Protein AF-A0A841QI76-F1 (afdb_monomer_lite)

Secondary structure (DSSP, 8-state):
---PPP-----------HHHHHHHTTTT--TTS-HHHHHHHHHHHHHHHHHHHHHHHHT-TT-S-HHHHHHHHHHHHHHHHHHHHHHHHHHHHHHS---

pLDDT: mean 84.71, std 18.61, range [39.16, 97.94]

Sequence (99 aa):
MEAHPPCPDHRHVAQVDAYTHAARRGLFSTDMLPSATAQELARYEQAILHLRAASHSLQWPFYTNTTFAADQHRYCEESIGEIVQTVRDLLERQQQPLG

Structure (mmCIF, N/CA/C/O backbone):
data_AF-A0A841QI76-F1
#
_entry.id   AF-A0A841QI76-F1
#
loop_
_atom_site.group_PDB
_atom_site.id
_atom_site.type_symbol
_atom_site.label_atom_id
_atom_site.label_alt_id
_atom_site.label_comp_id
_atom_site.label_asym_id
_atom_site.label_entity_id
_atom_site.label_seq_id
_atom_site.pdbx_PDB_ins_code
_atom_site.Cartn_x
_atom_site.Cartn_y
_atom_site.Cartn_z
_atom_site.occupancy
_atom_site.B_iso_or_equiv
_atom_site.auth_seq_id
_atom_site.auth_comp_id
_atom_site.auth_asym_id
_atom_site.auth_atom_id
_atom_site.pdbx_PDB_model_num
ATOM 1 N N . MET A 1 1 ? 22.839 -27.645 -32.923 1.00 39.28 1 MET A N 1
ATOM 2 C CA . MET A 1 1 ? 21.861 -27.713 -31.818 1.00 39.28 1 MET A CA 1
ATOM 3 C C . MET A 1 1 ? 22.536 -27.088 -30.617 1.00 39.28 1 MET A C 1
ATOM 5 O O . MET A 1 1 ? 23.342 -27.751 -29.982 1.00 39.28 1 MET A O 1
ATOM 9 N N . GLU A 1 2 ? 22.317 -25.796 -30.396 1.00 40.44 2 GLU A N 1
ATOM 10 C CA . GLU A 1 2 ? 22.864 -25.106 -29.227 1.00 40.44 2 GLU A CA 1
ATOM 11 C C . GLU A 1 2 ? 21.849 -25.211 -28.091 1.00 40.44 2 GLU A C 1
ATOM 13 O O . GLU A 1 2 ? 20.663 -24.932 -28.272 1.00 40.44 2 GLU A O 1
ATOM 18 N N . ALA A 1 3 ? 22.304 -25.723 -26.950 1.00 48.44 3 ALA A N 1
ATOM 19 C CA . ALA A 1 3 ? 21.487 -25.888 -25.762 1.00 48.44 3 ALA A CA 1
ATOM 20 C C . ALA A 1 3 ? 21.216 -24.507 -25.157 1.00 48.44 3 ALA A C 1
ATOM 22 O O . ALA A 1 3 ? 22.132 -23.841 -24.676 1.00 48.44 3 ALA A O 1
ATOM 23 N N . HIS A 1 4 ? 19.955 -24.076 -25.195 1.00 48.44 4 HIS A N 1
ATOM 24 C CA . HIS A 1 4 ? 19.508 -22.897 -24.466 1.00 48.44 4 HIS A CA 1
ATOM 25 C C . HIS A 1 4 ? 19.789 -23.086 -22.966 1.00 48.44 4 HIS A C 1
ATOM 27 O O . HIS A 1 4 ? 19.470 -24.153 -22.428 1.00 48.44 4 HIS A O 1
ATOM 33 N N . PRO A 1 5 ? 20.362 -22.087 -22.269 1.00 58.53 5 PRO A N 1
ATOM 34 C CA . PRO A 1 5 ? 20.455 -22.148 -20.821 1.00 58.53 5 PRO A CA 1
ATOM 35 C C . PRO A 1 5 ? 19.036 -22.171 -20.230 1.00 58.53 5 PRO A C 1
ATOM 37 O O . PRO A 1 5 ? 18.124 -21.565 -20.805 1.00 58.53 5 PRO A O 1
ATOM 40 N N . PRO A 1 6 ? 18.817 -22.874 -19.106 1.00 54.03 6 PRO A N 1
ATOM 41 C CA . PRO A 1 6 ? 17.515 -22.890 -18.459 1.00 54.03 6 PRO A CA 1
ATOM 42 C C . PRO A 1 6 ? 17.122 -21.453 -18.104 1.00 54.03 6 PRO A C 1
ATOM 44 O O . PRO A 1 6 ? 17.896 -20.740 -17.463 1.00 54.03 6 PRO A O 1
ATOM 47 N N . CYS A 1 7 ? 15.927 -21.034 -18.540 1.00 44.16 7 CYS A N 1
ATOM 48 C CA . CYS A 1 7 ? 15.275 -19.826 -18.039 1.00 44.16 7 CYS A CA 1
ATOM 49 C C . CYS A 1 7 ? 15.417 -19.817 -16.513 1.00 44.16 7 CYS A C 1
ATOM 51 O O . CYS A 1 7 ? 15.057 -20.823 -15.891 1.00 44.16 7 CYS A O 1
ATOM 53 N N . PRO A 1 8 ? 15.931 -18.740 -15.894 1.00 47.78 8 PRO A N 1
ATOM 54 C CA . PRO A 1 8 ? 15.899 -18.653 -14.452 1.00 47.78 8 PRO A CA 1
ATOM 55 C C . PRO A 1 8 ? 14.426 -18.691 -14.054 1.00 47.78 8 PRO A C 1
ATOM 57 O O . PRO A 1 8 ? 13.662 -17.790 -14.394 1.00 47.78 8 PRO A O 1
ATOM 60 N N . ASP A 1 9 ? 14.041 -19.775 -13.383 1.00 43.59 9 ASP A N 1
ATOM 61 C CA . ASP A 1 9 ? 12.789 -19.928 -12.657 1.00 43.59 9 ASP A CA 1
ATOM 62 C C . ASP A 1 9 ? 12.763 -18.785 -11.637 1.00 43.59 9 ASP A C 1
ATOM 64 O O . ASP A 1 9 ? 13.265 -18.902 -10.517 1.00 43.59 9 ASP A O 1
ATOM 68 N N . HIS A 1 10 ? 12.278 -17.618 -12.074 1.00 42.78 10 HIS A N 1
ATOM 69 C CA . HIS A 1 10 ? 11.839 -16.540 -11.209 1.00 42.78 10 HIS A CA 1
ATOM 70 C C . HIS A 1 10 ? 10.607 -17.092 -10.518 1.00 42.78 10 HIS A C 1
ATOM 72 O O . HIS A 1 10 ? 9.472 -16.735 -10.829 1.00 42.78 10 HIS A O 1
ATOM 78 N N . ARG A 1 11 ? 10.842 -18.004 -9.572 1.00 40.25 11 ARG A N 1
ATOM 79 C CA . ARG A 1 11 ? 9.929 -18.235 -8.478 1.00 40.25 11 ARG A CA 1
ATOM 80 C C . ARG A 1 11 ? 9.760 -16.861 -7.867 1.00 40.25 11 ARG A C 1
ATOM 82 O O . ARG A 1 11 ? 10.583 -16.420 -7.070 1.00 40.25 11 ARG A O 1
ATOM 89 N N . HIS A 1 12 ? 8.703 -16.184 -8.305 1.00 44.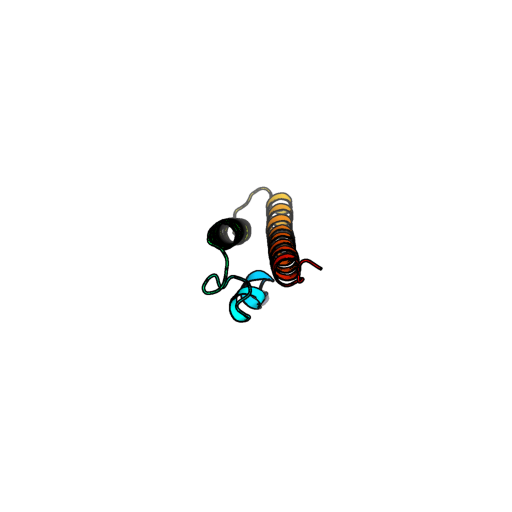56 12 HIS A N 1
ATOM 90 C CA . HIS A 1 12 ? 7.906 -15.284 -7.508 1.00 44.56 12 HIS A CA 1
ATOM 91 C C . HIS A 1 12 ? 7.628 -16.048 -6.215 1.00 44.56 12 HIS A C 1
ATOM 93 O O . HIS A 1 12 ? 6.580 -16.666 -6.037 1.00 44.56 12 HIS A O 1
ATOM 99 N N . VAL A 1 13 ? 8.606 -16.079 -5.309 1.00 39.16 13 VAL A N 1
ATOM 100 C CA . VAL A 1 13 ? 8.314 -16.196 -3.898 1.00 39.16 13 VAL A CA 1
ATOM 101 C C . VAL A 1 13 ? 7.453 -14.974 -3.700 1.00 39.16 13 VAL A C 1
ATOM 103 O O . VAL A 1 13 ? 7.972 -13.865 -3.736 1.00 39.16 13 VAL A O 1
ATOM 106 N N . ALA A 1 14 ? 6.134 -15.177 -3.709 1.00 46.19 14 ALA A N 1
ATOM 107 C CA . ALA A 1 14 ? 5.165 -14.129 -3.497 1.00 46.19 14 ALA A CA 1
ATOM 108 C C . ALA A 1 14 ? 5.584 -13.489 -2.182 1.00 46.19 14 ALA A C 1
ATOM 110 O O . ALA A 1 14 ? 5.373 -14.070 -1.114 1.00 46.19 14 ALA A O 1
ATOM 111 N N . GLN A 1 15 ? 6.316 -12.381 -2.277 1.00 51.94 15 GLN A N 1
ATOM 112 C CA . GLN A 1 15 ? 6.763 -11.636 -1.130 1.00 51.94 15 GLN A CA 1
ATOM 113 C C . GLN A 1 15 ? 5.457 -11.240 -0.475 1.00 51.94 15 GLN A C 1
ATOM 115 O O . GLN A 1 15 ? 4.643 -10.528 -1.060 1.00 51.94 15 GLN A O 1
ATOM 120 N N . VAL A 1 16 ? 5.170 -11.875 0.661 1.00 59.31 16 VAL A N 1
ATOM 121 C CA . VAL A 1 16 ? 3.947 -11.614 1.401 1.00 59.31 16 VAL A CA 1
ATOM 122 C C . VAL A 1 16 ? 4.105 -10.181 1.865 1.00 59.31 16 VAL A C 1
ATOM 124 O O . VAL A 1 16 ? 4.817 -9.928 2.835 1.00 59.31 16 VAL A O 1
ATOM 127 N N . ASP A 1 17 ? 3.534 -9.247 1.107 1.00 76.06 17 ASP A N 1
ATOM 128 C CA . ASP A 1 17 ? 3.722 -7.837 1.397 1.00 76.06 17 ASP A CA 1
ATOM 129 C C . ASP A 1 17 ? 3.178 -7.520 2.803 1.00 76.06 17 ASP A C 1
ATOM 131 O O .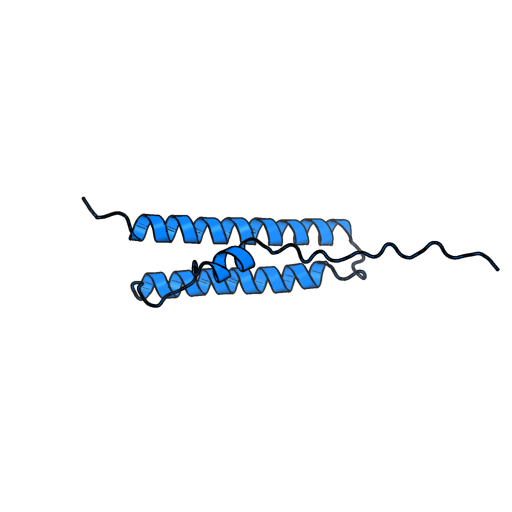 ASP A 1 17 ? 2.378 -8.272 3.388 1.00 76.06 17 ASP A O 1
ATOM 135 N N . ALA A 1 18 ? 3.639 -6.403 3.364 1.00 86.81 18 ALA A N 1
ATOM 136 C CA . ALA A 1 18 ? 3.329 -5.999 4.731 1.00 86.81 18 ALA A CA 1
ATOM 137 C C . ALA A 1 18 ? 1.817 -5.998 5.027 1.00 86.81 18 ALA A C 1
ATOM 139 O O . ALA A 1 18 ? 1.404 -6.355 6.137 1.00 86.81 18 ALA A O 1
ATOM 140 N N . TYR A 1 19 ? 0.989 -5.665 4.033 1.00 90.50 19 TYR A N 1
ATOM 141 C CA . TYR A 1 19 ? -0.460 -5.656 4.175 1.00 90.50 19 TYR A CA 1
ATOM 142 C C . TYR A 1 19 ? -1.051 -7.065 4.240 1.00 90.50 19 TYR A C 1
ATOM 144 O O . TYR A 1 19 ? -1.889 -7.301 5.103 1.00 90.50 19 TYR A O 1
ATOM 152 N N . THR A 1 20 ? -0.591 -8.044 3.448 1.00 92.19 20 THR A N 1
ATOM 153 C CA . THR A 1 20 ? -1.123 -9.425 3.541 1.00 92.19 20 THR A CA 1
ATOM 154 C C . THR A 1 20 ? -0.941 -9.982 4.949 1.00 92.19 20 THR A C 1
ATOM 156 O O . THR A 1 20 ? -1.847 -10.602 5.509 1.00 92.19 20 THR A O 1
ATOM 159 N N . HIS A 1 21 ? 0.233 -9.759 5.538 1.00 91.19 21 HIS A N 1
ATOM 160 C CA . HIS A 1 21 ? 0.505 -10.199 6.899 1.00 91.19 21 HIS A CA 1
ATOM 161 C C . HIS A 1 21 ? -0.338 -9.426 7.929 1.00 91.19 21 HIS A C 1
ATOM 163 O O . HIS A 1 21 ? -0.887 -10.035 8.847 1.00 91.19 21 HIS A O 1
ATOM 169 N N . ALA A 1 22 ? -0.479 -8.107 7.774 1.00 91.25 22 ALA A N 1
ATOM 170 C CA . ALA A 1 22 ? -1.282 -7.274 8.667 1.00 91.25 22 ALA A CA 1
ATOM 171 C C . ALA A 1 22 ? -2.788 -7.601 8.612 1.00 91.25 22 ALA A C 1
ATOM 173 O O . ALA A 1 22 ? -3.417 -7.760 9.658 1.00 91.25 22 ALA A O 1
ATOM 174 N N . ALA A 1 23 ? -3.349 -7.773 7.414 1.00 92.44 23 ALA A N 1
ATOM 175 C CA . ALA A 1 23 ? -4.745 -8.140 7.197 1.00 92.44 23 ALA A CA 1
ATOM 176 C C . ALA A 1 23 ? -5.075 -9.499 7.826 1.00 92.44 23 ALA A C 1
ATOM 178 O O . ALA A 1 23 ? -6.072 -9.631 8.529 1.00 92.44 23 ALA A O 1
ATOM 179 N N . ARG A 1 24 ? -4.188 -10.496 7.678 1.00 92.25 24 ARG A N 1
ATOM 180 C CA . ARG A 1 24 ? -4.344 -11.812 8.330 1.00 92.25 24 ARG A CA 1
ATOM 181 C C . ARG A 1 24 ? -4.373 -11.740 9.857 1.00 92.25 24 ARG A C 1
ATOM 183 O O . ARG A 1 24 ? -4.950 -12.619 10.484 1.00 92.25 24 ARG A O 1
ATOM 190 N N . ARG A 1 25 ? -3.748 -10.722 10.455 1.00 91.88 25 ARG A N 1
ATOM 191 C CA . ARG A 1 25 ? -3.785 -10.473 11.905 1.00 91.88 25 ARG A CA 1
ATOM 192 C C . ARG A 1 25 ? -4.976 -9.615 12.344 1.00 91.88 25 ARG A C 1
ATOM 194 O O . ARG A 1 25 ? -5.055 -9.281 13.519 1.00 91.88 25 ARG A O 1
ATOM 201 N N . GLY A 1 26 ? -5.873 -9.252 11.427 1.00 92.12 26 GLY A N 1
ATOM 202 C CA . GLY A 1 26 ? -7.042 -8.429 11.730 1.00 92.12 26 GLY A CA 1
ATOM 203 C C . GLY A 1 26 ? -6.726 -6.948 11.944 1.00 92.12 26 GLY A C 1
ATOM 204 O O . GLY A 1 26 ? -7.534 -6.250 12.543 1.00 92.12 26 GLY A O 1
ATOM 205 N N . LEU A 1 27 ? -5.577 -6.442 11.466 1.00 92.88 27 LEU A N 1
ATOM 206 C CA . LEU A 1 27 ? -5.217 -5.027 11.653 1.00 92.88 27 LEU A CA 1
ATOM 207 C C . LEU A 1 27 ? -6.247 -4.070 11.025 1.00 92.88 27 LEU A C 1
ATOM 209 O O . LEU A 1 27 ? -6.448 -2.972 11.522 1.00 92.88 27 LEU A O 1
ATOM 213 N N . PHE A 1 28 ? -6.896 -4.489 9.941 1.00 92.69 28 PHE A N 1
ATOM 214 C CA . PHE A 1 28 ? -7.886 -3.687 9.218 1.00 92.69 28 PHE A CA 1
ATOM 215 C C . PHE A 1 28 ? -9.334 -4.019 9.617 1.00 92.69 28 PHE A C 1
ATOM 217 O O . PHE A 1 28 ? -10.274 -3.547 8.985 1.00 92.69 28 PHE A O 1
ATOM 224 N N . SER A 1 29 ? -9.540 -4.820 10.668 1.00 90.62 29 SER A N 1
ATOM 225 C CA . SER A 1 29 ? -10.882 -5.125 11.168 1.00 90.62 29 SER A CA 1
ATOM 226 C C . SER A 1 29 ? -11.543 -3.878 11.759 1.00 90.62 29 SER A C 1
ATOM 228 O O . SER A 1 29 ? -10.936 -3.156 12.549 1.00 90.62 29 SER A O 1
ATOM 230 N N . THR A 1 30 ? -12.810 -3.644 11.409 1.00 89.06 30 THR A N 1
ATOM 231 C CA . THR A 1 30 ? -13.549 -2.430 11.803 1.00 89.06 30 THR A CA 1
ATOM 232 C C . THR A 1 30 ? -14.667 -2.668 12.821 1.00 89.06 30 THR A C 1
ATOM 234 O O . THR A 1 30 ? -15.232 -1.703 13.327 1.00 89.06 30 THR A O 1
ATOM 237 N N . ASP A 1 31 ? -14.940 -3.926 13.184 1.00 86.31 31 ASP A N 1
ATOM 238 C CA . ASP A 1 31 ? -16.126 -4.345 13.952 1.00 86.31 31 ASP A CA 1
ATOM 239 C C . ASP A 1 31 ? -16.290 -3.661 15.320 1.00 86.31 31 ASP A C 1
ATOM 241 O O . ASP A 1 31 ? -17.406 -3.507 15.809 1.00 86.31 31 ASP A O 1
ATOM 245 N N . MET A 1 32 ? -15.183 -3.247 15.941 1.00 85.88 32 MET A N 1
ATOM 246 C CA . MET A 1 32 ? -15.156 -2.674 17.294 1.00 85.88 32 MET A CA 1
ATOM 247 C C . MET A 1 32 ? -14.741 -1.197 17.314 1.00 85.88 32 MET A C 1
ATOM 249 O O . MET A 1 32 ? -14.507 -0.639 18.386 1.00 85.88 32 MET A O 1
ATOM 253 N N . LEU A 1 33 ? -14.604 -0.562 16.146 1.00 88.19 33 LEU A N 1
ATOM 254 C CA . LEU A 1 33 ? -14.077 0.796 16.038 1.00 88.19 33 LEU A CA 1
ATOM 255 C C . LEU A 1 33 ? -15.192 1.846 15.960 1.00 88.19 33 LEU A C 1
ATOM 257 O O . LEU A 1 33 ? -16.250 1.592 15.377 1.00 88.19 33 LEU A O 1
ATOM 261 N N . PRO A 1 34 ? -14.951 3.067 16.472 1.00 91.94 34 PRO A N 1
ATOM 262 C CA . PRO A 1 34 ? -15.806 4.209 16.179 1.00 91.94 34 PRO A CA 1
ATOM 263 C C . PRO A 1 34 ? -15.953 4.411 14.666 1.00 91.94 34 PRO A C 1
ATOM 265 O O . PRO A 1 34 ? -15.002 4.217 13.908 1.00 91.94 34 PRO A O 1
ATOM 268 N N . SER A 1 35 ? -17.127 4.861 14.218 1.00 92.50 35 SER A N 1
ATOM 269 C CA . SER A 1 35 ? -17.450 4.980 12.787 1.00 92.50 35 SER A CA 1
ATOM 270 C C . SER A 1 35 ? -16.452 5.836 11.999 1.00 92.50 35 SER A C 1
ATOM 272 O O . SER A 1 35 ? -16.089 5.475 10.881 1.00 92.50 35 SER A O 1
ATOM 274 N N . ALA A 1 36 ? -15.973 6.940 12.580 1.00 92.38 36 ALA A N 1
ATOM 275 C CA . ALA A 1 36 ? -14.966 7.797 11.959 1.00 92.38 36 ALA A CA 1
ATOM 276 C C . ALA A 1 36 ? -13.639 7.051 11.737 1.00 92.38 36 ALA A C 1
ATOM 278 O O . ALA A 1 36 ? -13.092 7.079 10.637 1.00 92.38 36 ALA A O 1
ATOM 279 N N . THR A 1 37 ? -13.166 6.318 12.747 1.00 92.75 37 THR A N 1
ATOM 280 C CA . THR A 1 37 ? -11.942 5.510 12.675 1.00 92.75 37 THR A CA 1
ATOM 281 C C . THR A 1 37 ? -12.096 4.351 11.691 1.00 92.75 37 THR A C 1
ATOM 283 O O . THR A 1 37 ? -11.200 4.107 10.891 1.00 92.75 37 THR A O 1
ATOM 286 N N . ALA A 1 38 ? -13.249 3.677 11.678 1.00 94.56 38 ALA A N 1
ATOM 287 C CA . ALA A 1 38 ? -13.545 2.623 10.709 1.00 94.56 38 ALA A CA 1
ATOM 288 C C . ALA A 1 38 ? -13.499 3.139 9.257 1.00 94.56 38 ALA A C 1
ATOM 290 O O . ALA A 1 38 ? -12.929 2.487 8.383 1.00 94.56 38 ALA A O 1
ATOM 291 N N . GLN A 1 39 ? -14.052 4.329 8.996 1.00 95.75 39 GLN A N 1
ATOM 292 C CA . GLN A 1 39 ? -13.980 4.963 7.675 1.00 95.75 39 GLN A CA 1
ATOM 293 C C . GLN A 1 39 ? -12.553 5.362 7.295 1.00 95.75 39 GLN A C 1
ATOM 295 O O . GLN A 1 39 ? -12.176 5.234 6.131 1.00 95.75 39 GLN A O 1
ATOM 300 N N . GLU A 1 40 ? -11.766 5.852 8.251 1.00 96.38 40 GLU A N 1
ATOM 301 C CA . GLU A 1 40 ? -10.358 6.170 8.024 1.00 96.38 40 GLU A CA 1
ATOM 302 C C . GLU A 1 40 ? -9.557 4.907 7.661 1.00 96.38 40 GLU A C 1
ATOM 304 O O . GLU A 1 40 ? -8.861 4.896 6.645 1.00 96.38 40 GLU A O 1
ATOM 309 N N . LEU A 1 41 ? -9.740 3.806 8.402 1.00 96.25 41 LEU A N 1
ATOM 310 C CA . LEU A 1 41 ? -9.118 2.511 8.099 1.00 96.25 41 LEU A CA 1
ATOM 311 C C . LEU A 1 41 ? -9.494 1.992 6.711 1.00 96.25 41 LEU A C 1
ATOM 313 O O . LEU A 1 41 ? -8.615 1.562 5.966 1.00 96.25 41 LEU A O 1
ATOM 317 N N . ALA A 1 42 ? -10.772 2.079 6.338 1.00 95.44 42 ALA A N 1
ATOM 318 C CA . ALA A 1 42 ? -11.229 1.660 5.015 1.00 95.44 42 ALA A CA 1
ATOM 319 C C . ALA A 1 42 ? -10.542 2.455 3.888 1.00 95.44 42 ALA A C 1
ATOM 321 O O . ALA A 1 42 ? -10.204 1.895 2.845 1.00 95.44 42 ALA A O 1
ATOM 322 N N . ARG A 1 43 ? -10.280 3.754 4.096 1.00 97.50 43 ARG A N 1
ATOM 323 C CA . ARG A 1 43 ? -9.544 4.586 3.127 1.00 97.50 43 ARG A CA 1
ATOM 324 C C . ARG A 1 43 ? -8.075 4.182 3.024 1.00 97.50 43 ARG A C 1
ATOM 326 O O . ARG A 1 43 ? -7.556 4.117 1.909 1.00 97.50 43 ARG A O 1
ATOM 333 N N . TYR A 1 44 ? -7.417 3.887 4.146 1.00 97.69 44 TYR A N 1
ATOM 334 C CA . TYR A 1 44 ? -6.044 3.372 4.134 1.00 97.69 44 TYR A CA 1
ATOM 335 C C . TYR A 1 44 ? -5.953 2.015 3.431 1.00 97.69 44 TYR A C 1
ATOM 337 O O . TYR A 1 44 ? -5.071 1.814 2.596 1.00 97.69 44 TYR A O 1
ATOM 345 N N . GLU A 1 45 ? -6.889 1.105 3.706 1.00 96.94 45 GLU A N 1
ATOM 346 C CA . GLU A 1 45 ? -6.942 -0.195 3.038 1.00 96.94 45 GLU A CA 1
ATOM 347 C C . GLU A 1 45 ? -7.143 -0.040 1.526 1.00 96.94 45 GLU A C 1
ATOM 349 O O . GLU A 1 45 ? -6.419 -0.642 0.732 1.00 96.94 45 GLU A O 1
ATOM 354 N N . GLN A 1 46 ? -8.054 0.838 1.105 1.00 97.75 46 GLN A N 1
ATOM 355 C CA . GLN A 1 46 ? -8.268 1.119 -0.312 1.00 97.75 46 GLN A CA 1
ATOM 356 C C . GLN A 1 46 ? -7.013 1.694 -0.992 1.00 97.75 46 GLN A C 1
ATOM 358 O O . GLN A 1 46 ? -6.689 1.298 -2.114 1.00 97.75 46 GLN A O 1
ATOM 363 N N . ALA A 1 47 ? -6.280 2.592 -0.326 1.00 97.94 47 ALA A N 1
ATOM 364 C CA . ALA A 1 47 ? -5.020 3.123 -0.847 1.00 97.94 47 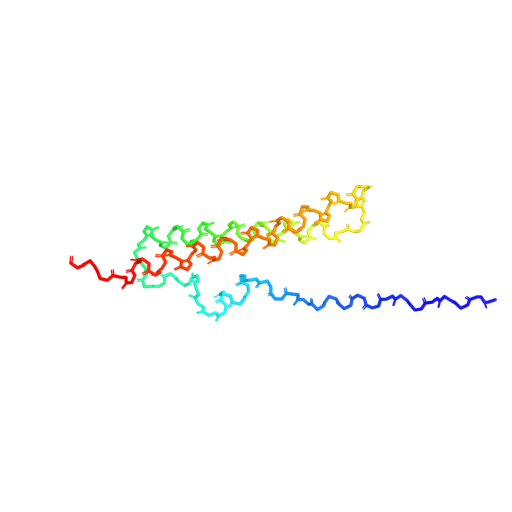ALA A CA 1
ATOM 365 C C . ALA A 1 47 ? -3.981 2.010 -1.062 1.00 97.94 47 ALA A C 1
ATOM 367 O O . ALA A 1 47 ? -3.352 1.949 -2.120 1.00 97.94 47 ALA A O 1
ATOM 368 N N . ILE A 1 48 ? -3.862 1.077 -0.112 1.00 97.31 48 ILE A N 1
ATOM 369 C CA . ILE A 1 48 ? -2.990 -0.096 -0.244 1.00 97.31 48 ILE A CA 1
ATOM 370 C C . ILE A 1 48 ? -3.398 -0.967 -1.440 1.00 97.31 48 ILE A C 1
ATOM 372 O O . ILE A 1 48 ? -2.538 -1.400 -2.209 1.00 97.31 48 ILE A O 1
ATOM 376 N N . LEU A 1 49 ? -4.696 -1.221 -1.632 1.00 95.94 49 LEU A N 1
ATOM 377 C CA . LEU A 1 49 ? -5.179 -2.021 -2.762 1.00 95.94 49 LEU A CA 1
ATOM 378 C C . LEU A 1 49 ? -4.835 -1.376 -4.113 1.00 95.94 49 LEU A C 1
ATOM 380 O O . LEU A 1 49 ? -4.425 -2.077 -5.040 1.00 95.94 49 LEU A O 1
ATOM 384 N N . HIS A 1 50 ? -4.930 -0.049 -4.223 1.00 97.56 50 HIS A N 1
ATOM 385 C CA . HIS A 1 50 ? -4.503 0.667 -5.427 1.00 97.56 50 HIS A CA 1
ATOM 386 C C . HIS A 1 50 ? -2.986 0.581 -5.653 1.00 97.56 50 HIS A C 1
ATOM 388 O O . HIS A 1 50 ? -2.556 0.328 -6.780 1.00 97.56 50 HIS A O 1
ATOM 394 N N . LEU A 1 51 ? -2.175 0.727 -4.600 1.00 96.88 51 LEU A N 1
ATOM 395 C CA . LEU A 1 51 ? -0.717 0.582 -4.688 1.00 96.88 51 LEU A CA 1
ATOM 396 C C . LEU A 1 51 ? -0.310 -0.829 -5.119 1.00 96.88 51 LEU A C 1
ATOM 398 O O . LEU A 1 51 ? 0.586 -0.981 -5.944 1.00 96.88 51 LEU A O 1
ATOM 402 N N . ARG A 1 52 ? -1.003 -1.868 -4.640 1.00 95.56 52 ARG A N 1
ATOM 403 C CA . ARG A 1 52 ? -0.794 -3.247 -5.104 1.00 95.56 52 ARG A CA 1
ATOM 404 C C . ARG A 1 52 ? -1.097 -3.420 -6.585 1.00 95.56 52 ARG A C 1
ATOM 406 O O . ARG A 1 52 ? -0.314 -4.042 -7.297 1.00 95.56 52 ARG A O 1
ATOM 413 N N . ALA A 1 53 ? -2.218 -2.878 -7.054 1.00 95.69 53 ALA A N 1
ATOM 414 C CA . ALA A 1 53 ? -2.587 -2.959 -8.464 1.00 95.69 53 ALA A CA 1
ATOM 415 C C . ALA A 1 53 ? -1.563 -2.237 -9.361 1.00 95.69 53 ALA A C 1
ATOM 417 O O . ALA A 1 53 ? -1.178 -2.758 -10.413 1.00 95.69 53 ALA A O 1
ATOM 418 N N . ALA A 1 54 ? -1.077 -1.072 -8.923 1.00 95.62 54 ALA A N 1
ATOM 419 C CA . ALA A 1 54 ? -0.008 -0.344 -9.599 1.00 95.62 54 ALA A CA 1
ATOM 420 C C . ALA A 1 54 ? 1.305 -1.144 -9.597 1.00 95.62 54 ALA A C 1
ATOM 422 O O . ALA A 1 54 ? 1.889 -1.358 -10.656 1.00 95.62 54 ALA A O 1
ATOM 423 N N . SER A 1 55 ? 1.717 -1.654 -8.434 1.00 94.81 55 SER A N 1
ATOM 424 C CA . SER A 1 55 ? 2.912 -2.484 -8.252 1.00 94.81 55 SER A CA 1
ATOM 425 C C . SER A 1 55 ? 2.914 -3.700 -9.182 1.00 94.81 55 SER A C 1
ATOM 427 O O . SER A 1 55 ? 3.875 -3.905 -9.917 1.00 94.81 55 SER A O 1
ATOM 429 N N . HIS A 1 56 ? 1.804 -4.440 -9.244 1.00 93.75 56 HIS A N 1
ATOM 430 C CA . HIS A 1 56 ? 1.648 -5.575 -10.155 1.00 93.75 56 HIS A CA 1
ATOM 431 C C . HIS A 1 56 ? 1.775 -5.161 -11.630 1.00 93.75 56 HIS A C 1
ATOM 433 O O . HIS A 1 56 ? 2.396 -5.861 -12.426 1.00 93.75 56 HIS A O 1
ATOM 439 N N . SER A 1 57 ? 1.214 -4.008 -12.006 1.00 94.50 57 SER A N 1
ATOM 440 C CA . SER A 1 57 ? 1.317 -3.499 -13.379 1.00 94.50 57 SER A CA 1
ATOM 441 C C . SER A 1 57 ? 2.760 -3.138 -13.747 1.00 94.50 57 SER A C 1
ATOM 443 O O . SER A 1 57 ? 3.193 -3.424 -14.858 1.00 94.50 57 SER A O 1
ATOM 445 N N . LEU A 1 58 ? 3.524 -2.574 -12.806 1.00 94.62 58 LEU A N 1
ATOM 446 C CA . LEU A 1 58 ? 4.919 -2.151 -12.993 1.00 94.62 58 LEU A CA 1
ATOM 447 C C . LEU A 1 58 ? 5.903 -3.317 -13.169 1.00 94.62 58 LEU A C 1
ATOM 449 O O . LEU A 1 58 ? 6.989 -3.122 -13.707 1.00 94.62 58 LEU A O 1
ATOM 453 N N . GLN A 1 59 ? 5.517 -4.531 -12.776 1.00 92.69 59 GLN A N 1
ATOM 454 C CA . GLN A 1 59 ? 6.314 -5.746 -12.977 1.00 92.69 59 GLN A CA 1
ATOM 455 C C . GLN A 1 59 ? 6.222 -6.307 -14.407 1.00 92.69 59 GLN A C 1
ATOM 457 O O . GLN A 1 59 ? 6.862 -7.310 -14.727 1.00 92.69 59 GLN A O 1
ATOM 462 N N . TRP A 1 60 ? 5.425 -5.697 -15.289 1.00 92.19 60 TRP A N 1
ATOM 463 C CA . TRP A 1 60 ? 5.260 -6.182 -16.656 1.00 92.19 60 TRP A CA 1
ATOM 464 C C . TRP A 1 60 ? 6.534 -5.947 -17.496 1.00 92.19 60 TRP A C 1
ATOM 466 O O . TRP A 1 60 ? 7.118 -4.867 -17.438 1.00 92.19 60 TRP A O 1
ATOM 476 N N . PRO A 1 61 ? 6.990 -6.908 -18.323 1.00 88.50 61 PRO A N 1
ATOM 477 C CA . PRO A 1 61 ? 8.331 -6.855 -18.909 1.00 88.50 61 PRO A CA 1
ATOM 478 C C . PRO A 1 61 ? 8.448 -5.923 -20.128 1.00 88.50 61 PRO A C 1
ATOM 480 O O . PRO A 1 61 ? 9.515 -5.837 -20.728 1.00 88.50 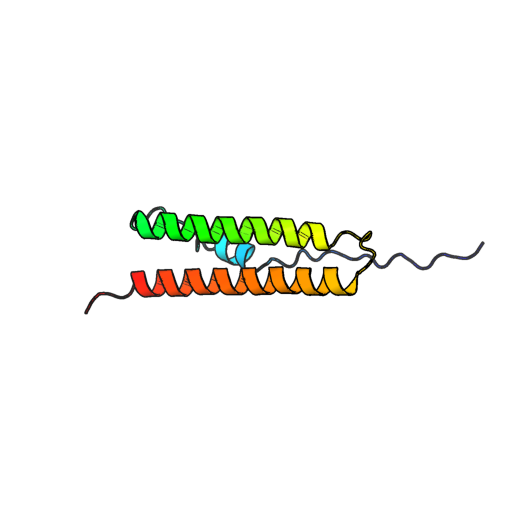61 PRO A O 1
ATOM 483 N N . PHE A 1 62 ? 7.370 -5.238 -20.526 1.00 91.62 62 PHE A N 1
ATOM 484 C CA . PHE A 1 62 ? 7.307 -4.462 -21.773 1.00 91.62 62 PHE A CA 1
ATOM 485 C C . PHE A 1 62 ? 7.504 -2.952 -21.592 1.00 91.62 62 PHE A C 1
ATOM 487 O O . PHE A 1 62 ? 7.234 -2.179 -22.511 1.00 91.62 62 PHE A O 1
ATOM 494 N N . TYR A 1 63 ? 7.983 -2.506 -20.430 1.00 93.06 63 TYR A N 1
ATOM 495 C CA . TYR A 1 63 ? 8.347 -1.104 -20.251 1.00 93.06 63 TYR A CA 1
ATOM 496 C C . TYR A 1 63 ? 9.656 -0.779 -20.967 1.00 93.06 63 TYR A C 1
ATOM 498 O O . TYR A 1 63 ? 10.695 -1.372 -20.694 1.00 93.06 63 TYR A O 1
ATOM 506 N N . THR A 1 64 ? 9.627 0.243 -21.823 1.00 95.38 64 THR A N 1
ATOM 507 C CA . THR A 1 64 ? 10.836 0.790 -22.457 1.00 95.38 64 THR A CA 1
ATOM 508 C C . THR A 1 64 ? 11.817 1.358 -21.426 1.00 95.38 64 THR A C 1
ATOM 510 O O . THR A 1 64 ? 13.025 1.303 -21.628 1.00 95.38 64 THR A O 1
ATOM 513 N N . ASN A 1 65 ? 11.307 1.899 -20.313 1.00 95.88 65 ASN A N 1
ATOM 514 C CA . ASN A 1 65 ? 12.114 2.395 -19.200 1.00 95.88 65 ASN A CA 1
ATOM 515 C C . ASN A 1 65 ? 11.973 1.468 -17.984 1.00 95.88 65 ASN A C 1
ATOM 517 O O . ASN A 1 65 ? 11.152 1.699 -17.096 1.00 95.88 65 ASN A O 1
ATOM 521 N N . THR A 1 66 ? 12.768 0.401 -17.970 1.00 94.38 66 THR A N 1
ATOM 522 C CA . THR A 1 66 ? 12.734 -0.629 -16.922 1.00 94.38 66 THR A CA 1
ATOM 523 C C . THR A 1 66 ? 13.225 -0.117 -15.569 1.00 94.38 66 THR A C 1
ATOM 525 O O . THR A 1 66 ? 12.667 -0.504 -14.547 1.00 94.38 66 THR A O 1
ATOM 528 N N . THR A 1 67 ? 14.206 0.793 -15.541 1.00 96.00 67 THR A N 1
ATOM 529 C CA . THR A 1 67 ? 14.700 1.410 -14.298 1.00 96.00 67 THR A CA 1
ATOM 530 C C . THR A 1 67 ? 13.602 2.206 -13.606 1.00 96.00 67 THR A C 1
ATOM 532 O O . THR A 1 67 ? 13.353 2.003 -12.423 1.00 96.00 67 THR A O 1
ATOM 535 N N . PHE A 1 68 ? 12.888 3.054 -14.353 1.00 95.44 68 PHE A N 1
ATOM 536 C CA . PHE A 1 68 ? 11.760 3.800 -13.801 1.00 95.44 68 PHE A CA 1
ATOM 537 C C . PHE A 1 68 ? 10.662 2.864 -13.284 1.00 95.44 68 PHE A C 1
ATOM 539 O O . PHE A 1 68 ? 10.151 3.071 -12.188 1.00 95.44 68 PHE A O 1
ATOM 546 N N . ALA A 1 69 ? 10.320 1.811 -14.035 1.00 96.62 69 ALA A N 1
ATOM 547 C CA . ALA A 1 69 ? 9.323 0.839 -13.591 1.00 96.62 69 ALA A CA 1
ATOM 548 C C . ALA A 1 69 ? 9.735 0.147 -12.275 1.00 96.62 69 ALA A C 1
ATOM 550 O O . ALA A 1 69 ? 8.913 0.023 -11.368 1.00 96.62 69 ALA A O 1
ATOM 551 N N . ALA A 1 70 ? 11.011 -0.2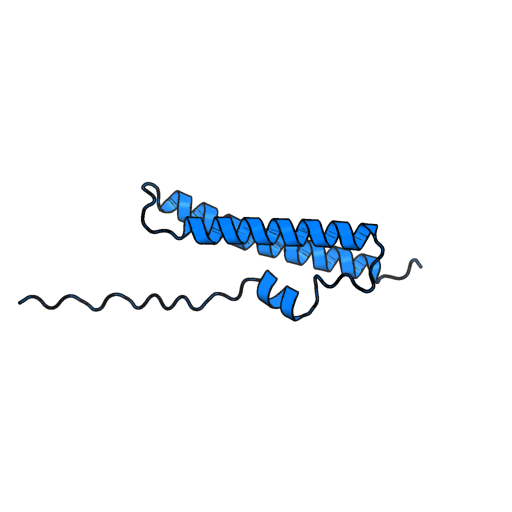27 -12.140 1.00 95.69 70 ALA A N 1
ATOM 552 C CA . ALA A 1 70 ? 11.557 -0.823 -10.923 1.00 95.69 70 ALA A CA 1
ATOM 553 C C . ALA A 1 70 ? 11.554 0.150 -9.729 1.00 95.69 70 ALA A C 1
ATOM 555 O O . ALA A 1 70 ? 11.165 -0.236 -8.627 1.00 95.69 70 ALA A O 1
ATOM 556 N N . ASP A 1 71 ? 11.926 1.416 -9.940 1.00 97.25 71 ASP A N 1
ATOM 557 C CA . ASP A 1 71 ? 11.882 2.438 -8.889 1.00 97.25 71 ASP A CA 1
ATOM 558 C C . ASP A 1 71 ? 10.449 2.699 -8.411 1.00 97.25 71 ASP A C 1
ATOM 560 O O . ASP A 1 71 ? 10.194 2.733 -7.206 1.00 97.25 71 ASP A O 1
ATOM 564 N N . GLN A 1 72 ? 9.491 2.804 -9.336 1.00 97.62 72 GLN A N 1
ATOM 565 C CA . GLN A 1 72 ? 8.079 2.971 -8.990 1.00 97.62 72 GLN A CA 1
ATOM 566 C C . GLN A 1 72 ? 7.500 1.737 -8.285 1.00 97.62 72 GLN A C 1
ATOM 568 O O . GLN A 1 72 ? 6.651 1.881 -7.405 1.00 97.62 72 GLN A O 1
ATOM 573 N N . HIS A 1 73 ? 7.942 0.531 -8.653 1.00 96.00 73 HIS A N 1
ATOM 574 C CA . HIS A 1 73 ? 7.534 -0.704 -7.987 1.00 96.00 73 HIS A CA 1
ATOM 575 C C . HIS A 1 73 ? 7.984 -0.696 -6.521 1.00 96.00 73 HIS A C 1
ATOM 577 O O . HIS A 1 73 ? 7.148 -0.857 -5.632 1.00 96.00 73 HIS A O 1
ATOM 583 N N . ARG A 1 74 ? 9.262 -0.380 -6.270 1.00 95.50 74 ARG A N 1
ATOM 584 C CA . ARG A 1 74 ? 9.810 -0.224 -4.915 1.00 95.50 74 ARG A CA 1
ATOM 585 C C . ARG A 1 74 ? 9.075 0.853 -4.116 1.00 95.50 74 ARG A C 1
ATOM 587 O O . ARG A 1 74 ? 8.695 0.604 -2.977 1.00 95.50 74 ARG A O 1
ATOM 594 N N . TYR A 1 75 ? 8.801 2.008 -4.726 1.00 96.00 75 TYR A N 1
ATOM 595 C CA . TYR A 1 75 ? 8.012 3.063 -4.087 1.00 96.00 75 TYR A CA 1
ATOM 596 C C . TYR A 1 75 ? 6.631 2.562 -3.632 1.00 96.00 75 TYR A C 1
ATOM 598 O O . TYR A 1 75 ? 6.183 2.896 -2.535 1.00 96.00 75 TYR A O 1
ATOM 606 N N . CYS A 1 76 ? 5.955 1.731 -4.437 1.00 96.44 76 CYS A N 1
ATOM 607 C CA . CYS A 1 76 ? 4.669 1.152 -4.045 1.00 96.44 76 CYS A CA 1
ATOM 608 C C . CYS A 1 76 ? 4.810 0.216 -2.836 1.00 96.44 76 CYS A C 1
ATOM 610 O O . CYS A 1 76 ? 3.977 0.266 -1.934 1.00 96.44 76 CYS A O 1
ATOM 612 N N . GLU A 1 77 ? 5.846 -0.626 -2.800 1.00 94.94 77 GLU A N 1
ATOM 613 C CA . GLU A 1 77 ? 6.089 -1.549 -1.683 1.00 94.94 77 GLU A CA 1
ATOM 614 C C . GLU A 1 77 ? 6.399 -0.810 -0.375 1.00 94.94 77 GLU A C 1
ATOM 616 O O . GLU A 1 77 ? 5.822 -1.134 0.667 1.00 94.94 77 GLU A O 1
ATOM 621 N N . GLU A 1 78 ? 7.253 0.214 -0.439 1.00 96.19 78 GLU A N 1
ATOM 622 C CA . GLU A 1 78 ? 7.588 1.078 0.698 1.00 96.19 78 GLU A CA 1
ATOM 623 C C . GLU A 1 78 ? 6.338 1.812 1.210 1.00 96.19 78 GLU A C 1
ATOM 625 O O . GLU A 1 78 ? 6.007 1.715 2.394 1.00 96.19 78 GLU A O 1
ATOM 630 N N . SER A 1 79 ? 5.564 2.424 0.305 1.00 96.88 79 SER A N 1
ATOM 631 C CA . SER A 1 79 ? 4.321 3.134 0.644 1.00 96.88 79 SER A CA 1
ATOM 632 C C . SER A 1 79 ? 3.288 2.223 1.323 1.00 96.88 79 SER A C 1
ATOM 634 O O . SER A 1 79 ? 2.607 2.637 2.261 1.00 96.88 79 SER A O 1
ATOM 636 N N . ILE A 1 80 ? 3.162 0.960 0.892 1.00 96.94 80 ILE A N 1
ATOM 637 C CA . ILE A 1 80 ? 2.277 -0.014 1.555 1.00 96.94 80 ILE A CA 1
ATOM 638 C C . ILE A 1 80 ? 2.734 -0.255 3.000 1.00 96.94 80 ILE A C 1
ATOM 640 O O . ILE A 1 80 ? 1.900 -0.305 3.907 1.00 96.94 80 ILE A O 1
ATOM 644 N N . GLY A 1 81 ? 4.043 -0.399 3.227 1.00 95.38 81 GLY A N 1
ATOM 645 C CA . GLY A 1 81 ? 4.613 -0.559 4.565 1.00 95.38 81 GLY A CA 1
ATOM 646 C C . GLY A 1 81 ? 4.330 0.637 5.478 1.00 95.38 81 GLY A C 1
ATOM 647 O O . GLY A 1 81 ? 3.897 0.451 6.617 1.00 95.38 81 GLY A O 1
ATOM 648 N N . GLU A 1 82 ? 4.503 1.855 4.964 1.00 97.19 82 GLU A N 1
ATOM 649 C CA . GLU A 1 82 ? 4.237 3.104 5.689 1.00 97.19 82 GLU A CA 1
ATOM 650 C C . GLU A 1 82 ? 2.763 3.255 6.083 1.00 97.19 82 GLU A C 1
ATOM 652 O O . GLU A 1 82 ? 2.452 3.601 7.228 1.00 97.19 82 GLU A O 1
ATOM 657 N N . ILE A 1 83 ? 1.835 2.934 5.175 1.00 97.62 83 ILE A N 1
ATOM 658 C CA . ILE A 1 83 ? 0.399 2.967 5.484 1.00 97.62 83 ILE A CA 1
ATOM 659 C C . ILE A 1 83 ? 0.059 1.914 6.547 1.00 97.62 83 ILE A C 1
ATOM 661 O O . ILE A 1 83 ? -0.665 2.214 7.496 1.00 97.62 83 ILE A O 1
ATOM 665 N N . VAL A 1 84 ? 0.609 0.697 6.450 1.00 97.19 84 VAL A N 1
ATOM 666 C CA . VAL A 1 84 ? 0.408 -0.342 7.476 1.00 97.19 84 VAL A CA 1
ATOM 667 C C . VAL A 1 84 ? 0.903 0.128 8.845 1.00 97.19 84 VAL A C 1
ATOM 669 O O . VAL A 1 84 ? 0.219 -0.112 9.841 1.00 97.19 84 VAL A O 1
ATOM 672 N N . GLN A 1 85 ? 2.053 0.802 8.918 1.00 96.31 85 GLN A N 1
ATOM 673 C CA . GLN A 1 85 ? 2.554 1.349 10.180 1.00 96.31 85 GLN A CA 1
ATOM 674 C C . GLN A 1 85 ? 1.660 2.482 10.700 1.00 96.31 85 GLN A C 1
ATOM 676 O O . GLN A 1 85 ? 1.325 2.497 11.879 1.00 96.31 85 GLN A O 1
ATOM 681 N N . THR A 1 86 ? 1.181 3.359 9.817 1.00 96.88 86 THR A N 1
ATOM 682 C CA . THR A 1 86 ? 0.245 4.439 10.174 1.00 96.88 86 THR A CA 1
ATOM 683 C C . THR A 1 86 ? -1.036 3.889 10.807 1.00 96.88 86 THR A C 1
ATOM 685 O O . THR A 1 86 ? -1.501 4.406 11.821 1.00 96.88 86 THR A O 1
ATOM 688 N N . VAL A 1 87 ? -1.588 2.798 10.261 1.00 96.12 87 VAL A N 1
ATOM 689 C CA . VAL A 1 87 ? -2.772 2.134 10.830 1.00 96.12 87 VAL A CA 1
ATOM 690 C C . VAL A 1 87 ? -2.473 1.531 12.205 1.00 96.12 87 VAL A C 1
ATOM 692 O O . VAL A 1 87 ? -3.315 1.623 13.098 1.00 96.12 87 VAL A O 1
ATOM 695 N N . ARG A 1 88 ? -1.282 0.951 12.417 1.00 95.19 88 ARG A N 1
ATOM 696 C CA . ARG A 1 88 ? -0.877 0.462 13.750 1.00 95.19 88 ARG A CA 1
ATOM 697 C C . ARG A 1 88 ? -0.847 1.595 14.763 1.00 95.19 88 ARG A C 1
ATOM 699 O O . ARG A 1 88 ? -1.515 1.492 15.787 1.00 95.19 88 ARG A O 1
ATOM 706 N N . ASP A 1 89 ? -0.160 2.684 14.438 1.00 95.38 89 ASP A N 1
ATOM 707 C CA . ASP A 1 89 ? -0.036 3.846 15.319 1.00 95.38 89 ASP A CA 1
ATOM 708 C C . ASP A 1 89 ? -1.412 4.451 15.643 1.00 95.38 89 ASP A C 1
ATOM 710 O O . ASP A 1 89 ? -1.680 4.839 16.782 1.00 95.38 89 ASP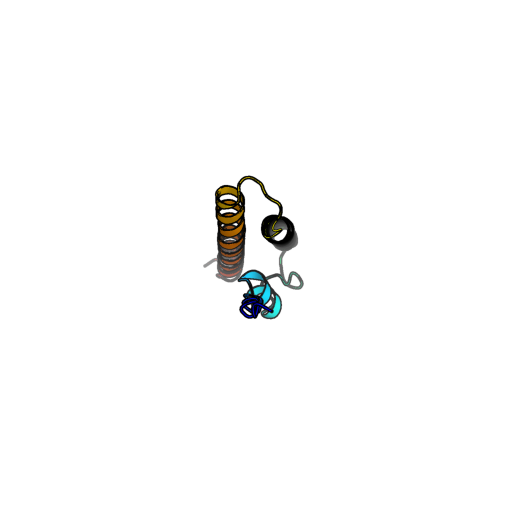 A O 1
ATOM 714 N N . LEU A 1 90 ? -2.310 4.515 14.653 1.00 93.62 90 LEU A N 1
ATOM 715 C CA . LEU A 1 90 ? -3.684 4.978 14.838 1.00 93.62 90 LEU A CA 1
ATOM 716 C C . LEU A 1 90 ? -4.438 4.104 15.850 1.00 93.62 90 LEU A C 1
ATOM 718 O O . LEU A 1 90 ? -5.045 4.630 16.782 1.00 93.62 90 LEU A O 1
ATOM 722 N N . LEU A 1 91 ? -4.387 2.780 15.693 1.00 91.62 91 LEU A N 1
ATOM 723 C CA . LEU A 1 91 ? -5.083 1.846 16.579 1.00 91.62 91 LEU A CA 1
ATOM 724 C C . LEU A 1 91 ? -4.464 1.774 17.977 1.00 91.62 91 LEU A C 1
ATOM 726 O O . LEU A 1 91 ? -5.187 1.585 18.954 1.00 91.62 91 LEU A O 1
ATOM 730 N N . GLU A 1 92 ? -3.150 1.942 18.103 1.00 91.69 92 GLU A N 1
ATOM 731 C CA . GLU A 1 92 ? -2.478 2.048 19.402 1.00 91.69 92 GLU A CA 1
ATOM 732 C C . GLU A 1 92 ? -2.950 3.289 20.169 1.00 91.69 92 GLU A C 1
ATOM 734 O O . GLU A 1 92 ? -3.297 3.190 21.347 1.00 91.69 92 GLU A O 1
ATOM 739 N N . ARG A 1 93 ? -3.073 4.440 19.493 1.00 89.62 93 ARG A N 1
ATOM 740 C CA . ARG A 1 93 ? -3.596 5.679 20.098 1.00 89.62 93 ARG A CA 1
ATOM 741 C C . ARG A 1 93 ? -5.054 5.558 20.537 1.00 89.62 93 ARG A C 1
ATOM 743 O O . ARG A 1 93 ? -5.420 6.135 21.552 1.00 89.62 93 ARG A O 1
ATOM 750 N N . GLN A 1 94 ? -5.883 4.813 19.802 1.00 84.00 94 GLN A N 1
ATOM 751 C CA . GLN A 1 94 ? -7.282 4.570 20.188 1.00 84.00 94 GLN A CA 1
ATOM 752 C C . GLN A 1 94 ? -7.416 3.654 21.414 1.00 84.00 94 GLN A C 1
ATOM 754 O O . GLN A 1 94 ? -8.419 3.713 22.118 1.00 84.00 94 GLN A O 1
ATOM 759 N N . GLN A 1 95 ? -6.418 2.805 21.672 1.00 81.69 95 GLN A N 1
ATOM 760 C CA . GLN A 1 95 ? -6.402 1.887 22.814 1.00 81.69 95 GLN A CA 1
ATOM 761 C C . GLN A 1 95 ? -5.786 2.501 24.077 1.00 81.69 95 GLN A C 1
ATOM 763 O O . GLN A 1 95 ? -5.932 1.930 25.159 1.00 81.69 95 GLN A O 1
ATOM 768 N N . GLN A 1 96 ? -5.106 3.648 23.976 1.00 76.19 96 GLN A N 1
ATOM 769 C CA . GLN A 1 96 ? -4.619 4.356 25.154 1.00 76.19 96 GLN A CA 1
ATOM 770 C C . GLN A 1 96 ? -5.805 4.979 25.909 1.00 76.19 96 GLN A C 1
ATOM 772 O O . GLN A 1 96 ? -6.539 5.782 25.330 1.00 76.19 96 GLN A O 1
ATOM 777 N N . PRO A 1 97 ? -6.012 4.641 27.198 1.00 54.62 97 PRO A N 1
ATOM 778 C CA . PRO A 1 97 ? -7.012 5.318 28.005 1.00 54.62 97 PRO A CA 1
ATOM 779 C C . PRO A 1 97 ? -6.662 6.805 28.063 1.00 54.62 97 PRO A C 1
ATOM 781 O O . PRO A 1 97 ? -5.516 7.159 28.349 1.00 54.62 97 PRO A O 1
ATOM 784 N N . LEU A 1 98 ? -7.647 7.668 27.807 1.00 58.47 98 LEU A N 1
ATOM 785 C CA . LEU A 1 98 ? -7.581 9.067 28.222 1.00 58.47 98 LEU A CA 1
ATOM 786 C C . LEU A 1 98 ? -7.416 9.056 29.747 1.00 58.47 98 LEU A C 1
ATOM 788 O O . LEU A 1 98 ? -8.362 8.725 30.462 1.00 58.47 98 LEU A O 1
ATOM 792 N N . GLY A 1 99 ? -6.185 9.284 30.206 1.00 46.75 99 GLY A N 1
ATOM 793 C CA . GLY A 1 99 ? -5.860 9.453 31.621 1.00 46.75 99 GLY A CA 1
ATOM 794 C C . GLY A 1 99 ? -6.508 10.694 32.210 1.00 46.75 99 GLY A C 1
ATOM 795 O O . GLY A 1 99 ? -6.742 11.659 31.446 1.00 46.75 99 GLY A O 1
#

Organism: NCBI:txid104100

Radius of gyration: 18.71 Å; chains: 1; bounding box: 40×37×63 Å

Foldseek 3Di:
DDDDDDDPPPPCPVPCAPVNVCVVVVLLPPPPPDPVLNVVSVVLVVLLVVLVVLLVVLPDPPDPCNVVSVVSNVVSSVSNVVSSVVSVVVVVVVPDPPD